Protein AF-0000000078899703 (afdb_homodimer)

Secondary structure (DSSP, 8-state):
--EEEHHHHHHTHHHHHHHHTTS-EEEEETTEEEEEEEEHHHHHHHHHHHHHHHHHHHHHHHHHHHHHHHHH-HHHHHHHHHH-/--EEEHHHHHHTHHHHHHHHTTS-EEEEETTEEEEEEEEHHHHHHHHHHHHHHHHHHHHHHHHHHHHHHHHH-HHHHHHHHHH-

Structure (mmCIF, N/CA/C/O backbone):
data_AF-0000000078899703-model_v1
#
loop_
_entity.id
_entity.type
_entity.pdbx_description
1 polymer Antitoxin
#
loop_
_atom_site.group_PDB
_atom_site.id
_atom_site.type_symbol
_atom_site.label_atom_id
_atom_site.label_alt_id
_atom_site.label_comp_id
_atom_site.label_asym_id
_atom_site.label_entity_id
_atom_site.label_seq_id
_atom_site.pdbx_PDB_ins_code
_atom_site.Cartn_x
_atom_site.Cartn_y
_atom_site.Cartn_z
_atom_site.occupancy
_atom_site.B_iso_or_equiv
_atom_site.auth_seq_id
_atom_site.auth_comp_id
_atom_site.auth_asym_id
_atom_site.auth_atom_id
_atom_site.pdbx_PDB_model_num
ATOM 1 N N . MET A 1 1 ? -12.664 -5.297 0.514 1 94.31 1 MET A N 1
ATOM 2 C CA . MET A 1 1 ? -11.414 -5.883 0.036 1 94.31 1 MET A CA 1
ATOM 3 C C . MET A 1 1 ? -11.516 -7.402 -0.035 1 94.31 1 MET A C 1
ATOM 5 O O . MET A 1 1 ? -11.766 -8.062 0.977 1 94.31 1 MET A O 1
ATOM 9 N N . PRO A 1 2 ? -11.516 -7.988 -1.27 1 95.88 2 PRO A N 1
ATOM 10 C CA . PRO A 1 2 ? -11.609 -9.445 -1.369 1 95.88 2 PRO A CA 1
ATOM 11 C C . PRO A 1 2 ? -10.461 -10.164 -0.662 1 95.88 2 PRO A C 1
ATOM 13 O O . PRO A 1 2 ? -9.344 -9.648 -0.619 1 95.88 2 PRO A O 1
ATOM 16 N N . THR A 1 3 ? -10.875 -11.445 -0.108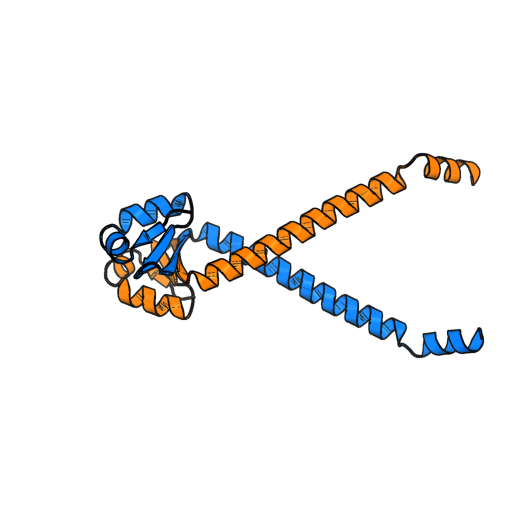 1 97.69 3 THR A N 1
ATOM 17 C CA . THR A 1 3 ? -9.891 -12.281 0.573 1 97.69 3 THR A CA 1
ATOM 18 C C . THR A 1 3 ? -9.844 -13.68 -0.04 1 97.69 3 THR A C 1
ATOM 20 O O . THR A 1 3 ? -10.883 -14.266 -0.341 1 97.69 3 THR A O 1
ATOM 23 N N . VAL A 1 4 ? -8.602 -14.18 -0.226 1 98 4 VAL A N 1
ATOM 24 C CA . VAL A 1 4 ? -8.422 -15.508 -0.811 1 98 4 VAL A CA 1
ATOM 25 C C . VAL A 1 4 ? -7.32 -16.25 -0.063 1 98 4 VAL A C 1
ATOM 27 O O . VAL A 1 4 ? -6.375 -15.6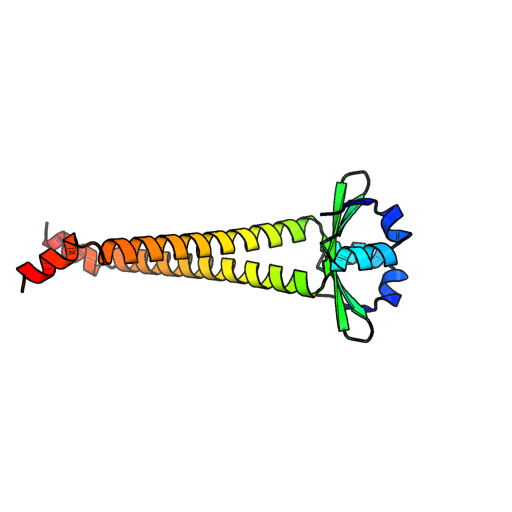41 0.441 1 98 4 VAL A O 1
ATOM 30 N N . GLY A 1 5 ? -7.48 -17.562 0.014 1 97.88 5 GLY A N 1
ATOM 31 C CA . GLY A 1 5 ? -6.402 -18.359 0.559 1 97.88 5 GLY A CA 1
ATOM 32 C C . GLY A 1 5 ? -5.211 -18.484 -0.373 1 97.88 5 GLY A C 1
ATOM 33 O O . GLY A 1 5 ? -5.359 -18.391 -1.594 1 97.88 5 GLY A O 1
ATOM 34 N N . VAL A 1 6 ? -4.062 -18.688 0.27 1 96.38 6 VAL A N 1
ATOM 35 C CA . VAL A 1 6 ? -2.801 -18.734 -0.461 1 96.38 6 VAL A CA 1
ATOM 36 C C . VAL A 1 6 ? -2.869 -19.797 -1.553 1 96.38 6 VAL A C 1
ATOM 38 O O . VAL A 1 6 ? -2.432 -19.562 -2.682 1 96.38 6 VAL A O 1
ATOM 41 N N . LEU A 1 7 ? -3.455 -20.984 -1.315 1 95.56 7 LEU A N 1
ATOM 42 C CA . LEU A 1 7 ? -3.506 -22.062 -2.291 1 95.56 7 LEU A CA 1
ATOM 43 C C . LEU A 1 7 ? -4.402 -21.703 -3.469 1 95.56 7 LEU A C 1
ATOM 45 O O . LEU A 1 7 ? -4.023 -21.891 -4.625 1 95.56 7 LEU A O 1
ATOM 49 N N . GLU A 1 8 ? -5.535 -21.219 -3.133 1 96.88 8 GLU A N 1
ATOM 50 C CA . GLU A 1 8 ? -6.449 -20.797 -4.188 1 96.88 8 GLU A CA 1
ATOM 51 C C . GLU A 1 8 ? -5.84 -19.688 -5.031 1 96.88 8 GLU A C 1
ATOM 53 O O . GLU A 1 8 ? -6 -19.656 -6.254 1 96.88 8 GLU A O 1
ATOM 58 N N . PHE A 1 9 ? -5.148 -18.781 -4.457 1 97.19 9 PHE A N 1
ATOM 59 C CA . PHE A 1 9 ? -4.461 -17.703 -5.152 1 97.19 9 PHE A CA 1
ATOM 60 C C . PHE A 1 9 ? -3.43 -18.266 -6.129 1 97.19 9 PHE A C 1
ATOM 62 O O . PHE A 1 9 ? -3.391 -17.859 -7.293 1 97.19 9 PHE A O 1
ATOM 69 N N . GLN A 1 10 ? -2.656 -19.219 -5.648 1 95.19 10 GLN A N 1
ATOM 70 C CA . GLN A 1 10 ? -1.592 -19.797 -6.461 1 95.19 10 GLN A CA 1
ATOM 71 C C . GLN A 1 10 ? -2.16 -20.531 -7.668 1 95.19 10 GLN A C 1
ATOM 73 O O . GLN A 1 10 ? -1.55 -20.547 -8.734 1 95.19 10 GLN A O 1
ATOM 78 N N . ARG A 1 11 ? -3.371 -21 -7.5 1 95.12 11 ARG A N 1
ATOM 79 C CA . ARG A 1 11 ? -3.998 -21.797 -8.555 1 95.12 11 ARG A CA 1
ATOM 80 C C . ARG A 1 11 ? -4.609 -20.891 -9.625 1 95.12 11 ARG A C 1
ATOM 82 O O . ARG A 1 11 ? -4.703 -21.281 -10.789 1 95.12 11 ARG A O 1
ATOM 89 N N . ASN A 1 12 ? -5.055 -19.766 -9.148 1 94.94 12 ASN A N 1
ATOM 90 C CA . ASN A 1 12 ? -5.793 -18.875 -10.031 1 94.94 12 ASN A CA 1
ATOM 91 C C . ASN A 1 12 ? -5.238 -17.453 -9.992 1 94.94 12 ASN A C 1
ATOM 93 O O . ASN A 1 12 ? -5.996 -16.484 -9.82 1 94.94 12 ASN A O 1
ATOM 97 N N . ILE A 1 13 ? -3.969 -17.359 -10.242 1 93.75 13 ILE A N 1
ATOM 98 C CA . ILE A 1 13 ? -3.314 -16.062 -10.062 1 93.75 13 ILE A CA 1
ATOM 99 C C . ILE A 1 13 ? -3.881 -15.055 -11.055 1 93.75 13 ILE A C 1
ATOM 101 O O . ILE A 1 13 ? -4.07 -13.883 -10.719 1 93.75 13 ILE A O 1
ATOM 105 N N . GLY A 1 14 ? -4.059 -15.477 -12.25 1 93.56 14 GLY A N 1
ATOM 106 C CA . GLY A 1 14 ? -4.598 -14.586 -13.266 1 93.56 14 GLY A CA 1
ATOM 107 C C . GLY A 1 14 ? -5.918 -13.953 -12.867 1 93.56 14 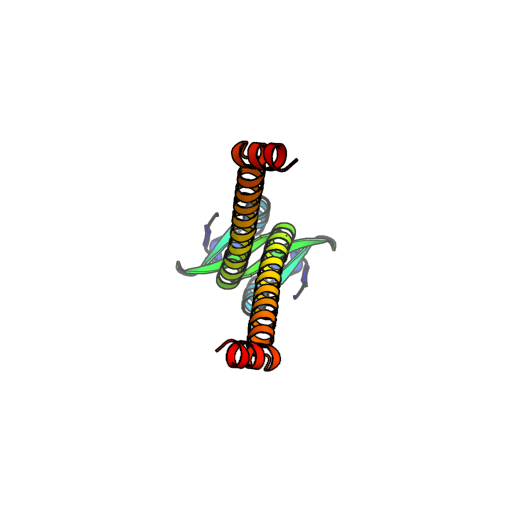GLY A C 1
ATOM 108 O O . GLY A 1 14 ? -6.137 -12.766 -13.109 1 93.56 14 GLY A O 1
ATOM 109 N N . GLN A 1 15 ? -6.785 -14.742 -12.328 1 95.69 15 GLN A N 1
ATOM 110 C CA . GLN A 1 15 ? -8.07 -14.242 -11.852 1 95.69 15 GLN A CA 1
ATOM 111 C C . GLN A 1 15 ? -7.883 -13.156 -10.797 1 95.69 15 GLN A C 1
ATOM 113 O O . GLN A 1 15 ? -8.539 -12.109 -10.852 1 95.69 15 GLN A O 1
ATOM 118 N N . PHE A 1 16 ? -6.93 -13.344 -9.961 1 95.94 16 PHE A N 1
ATOM 119 C CA . PHE A 1 16 ? -6.793 -12.43 -8.828 1 95.94 16 PHE A CA 1
ATOM 120 C C . PHE A 1 16 ? -5.992 -11.195 -9.227 1 95.94 16 PHE A C 1
ATOM 122 O O . PHE A 1 16 ? -6.148 -10.133 -8.625 1 95.94 16 PHE A O 1
ATOM 129 N N . GLN A 1 17 ? -5.184 -11.273 -10.25 1 95.56 17 GLN A N 1
ATOM 130 C CA . GLN A 1 17 ? -4.609 -10.078 -10.859 1 95.56 17 GLN A CA 1
ATOM 131 C C . GLN A 1 17 ? -5.695 -9.18 -11.438 1 95.56 17 GLN A C 1
ATOM 133 O O . GLN A 1 17 ? -5.656 -7.957 -11.273 1 95.56 17 GLN A O 1
ATOM 138 N N . HIS A 1 18 ? -6.672 -9.867 -12.047 1 95.69 18 HIS A N 1
ATOM 139 C CA . HIS A 1 18 ? -7.793 -9.109 -12.586 1 95.69 18 HIS A CA 1
ATOM 140 C C . HIS A 1 18 ? -8.609 -8.453 -11.477 1 95.69 18 HIS A C 1
ATOM 142 O O . HIS A 1 18 ? -8.953 -7.277 -11.57 1 95.69 18 HIS A O 1
ATOM 148 N N . GLU A 1 19 ? -8.891 -9.148 -10.453 1 97.69 19 GLU A N 1
ATOM 149 C CA . GLU A 1 19 ? -9.641 -8.617 -9.32 1 97.69 19 GLU A CA 1
ATOM 150 C C . GLU A 1 19 ? -8.906 -7.453 -8.672 1 97.69 19 GLU A C 1
ATOM 152 O O . GLU A 1 19 ? -9.523 -6.484 -8.234 1 97.69 19 GLU A O 1
ATOM 157 N N . ALA A 1 20 ? -7.598 -7.504 -8.695 1 98.12 20 ALA A N 1
ATOM 158 C CA . ALA A 1 20 ? -6.758 -6.492 -8.055 1 98.12 20 ALA A CA 1
ATOM 159 C C . ALA A 1 20 ? -6.832 -5.164 -8.805 1 98.12 20 ALA A C 1
ATOM 161 O O . ALA A 1 20 ? -6.465 -4.117 -8.266 1 98.12 20 ALA A O 1
ATOM 162 N N . ARG A 1 21 ? -7.273 -5.176 -10.055 1 96.94 21 ARG A N 1
ATOM 163 C CA . ARG A 1 21 ? -7.418 -3.941 -10.82 1 96.94 21 ARG A CA 1
ATOM 164 C C . ARG A 1 21 ? -8.531 -3.072 -10.242 1 96.94 21 ARG A C 1
ATOM 166 O O . ARG A 1 21 ? -8.516 -1.849 -10.406 1 96.94 21 ARG A O 1
ATOM 173 N N . ARG A 1 22 ? -9.469 -3.73 -9.562 1 96.94 22 ARG A N 1
ATOM 174 C CA . ARG A 1 22 ? -10.609 -3.008 -9.016 1 96.94 22 ARG A CA 1
ATOM 175 C C . ARG A 1 22 ? -10.352 -2.611 -7.562 1 96.94 22 ARG A C 1
ATOM 177 O O . ARG A 1 22 ? -10.695 -1.502 -7.148 1 96.94 22 ARG A O 1
ATOM 184 N N . GL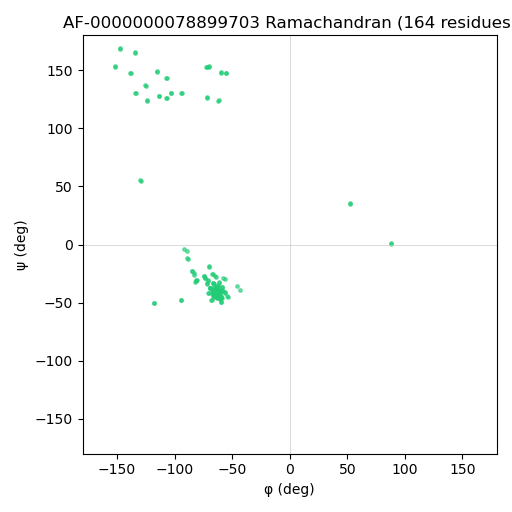U A 1 23 ? -9.914 -3.518 -6.828 1 97.81 23 GLU A N 1
ATOM 185 C CA . GLU A 1 23 ? -9.594 -3.299 -5.422 1 97.81 23 GLU A CA 1
ATOM 186 C C . GLU A 1 23 ? -8.5 -4.254 -4.953 1 97.81 23 GLU A C 1
ATOM 188 O O . GLU A 1 23 ? -8.367 -5.359 -5.477 1 97.81 23 GLU A O 1
ATOM 193 N N . PRO A 1 24 ? -7.727 -3.865 -3.943 1 98.69 24 PRO A N 1
ATOM 194 C CA . PRO A 1 24 ? -6.695 -4.77 -3.422 1 98.69 24 PRO A CA 1
ATOM 195 C C . PRO A 1 24 ? -7.262 -6.125 -3.002 1 98.69 24 PRO A C 1
ATOM 197 O O . PRO A 1 24 ? -8.383 -6.199 -2.496 1 98.69 24 PRO A O 1
ATOM 200 N N . VAL A 1 25 ? -6.363 -7.117 -3.201 1 98.75 25 VAL A N 1
ATOM 201 C CA . VAL A 1 25 ? -6.734 -8.484 -2.838 1 98.75 25 VAL A CA 1
ATOM 202 C C . VAL A 1 25 ? -5.871 -8.961 -1.674 1 98.75 25 VAL A C 1
ATOM 204 O O . VAL A 1 25 ? -4.641 -8.914 -1.745 1 98.75 25 VAL A O 1
ATOM 207 N N . GLU A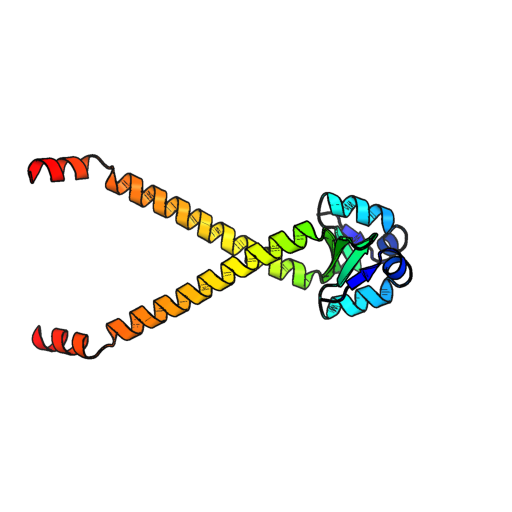 1 26 ? -6.59 -9.453 -0.649 1 98.81 26 GLU A N 1
ATOM 208 C CA . GLU A 1 26 ? -5.887 -9.984 0.517 1 98.81 26 GLU A CA 1
ATOM 209 C C . GLU A 1 26 ? -5.684 -11.492 0.402 1 98.81 26 GLU A C 1
ATOM 211 O O . GLU A 1 26 ? -6.625 -12.227 0.091 1 98.81 26 GLU A O 1
ATOM 216 N N . ILE A 1 27 ? -4.465 -11.898 0.631 1 98.56 27 ILE A N 1
ATOM 217 C CA . ILE A 1 27 ? -4.086 -13.305 0.582 1 98.56 27 ILE A CA 1
ATOM 218 C C . ILE A 1 27 ? -3.85 -13.82 1.998 1 98.56 27 ILE A C 1
ATOM 220 O O . ILE A 1 27 ? -3.08 -13.234 2.762 1 98.56 27 ILE A O 1
ATOM 224 N N . THR A 1 28 ? -4.566 -14.938 2.303 1 98.56 28 THR A N 1
ATOM 225 C CA . THR A 1 28 ? -4.488 -15.477 3.654 1 98.56 28 THR A CA 1
ATOM 226 C C . THR A 1 28 ? -3.855 -16.859 3.648 1 98.56 28 THR A C 1
ATOM 228 O O . THR A 1 28 ? -3.885 -17.562 2.633 1 98.56 28 THR A O 1
ATOM 231 N N . ARG A 1 29 ? -3.168 -17.188 4.715 1 96.94 29 ARG A N 1
ATOM 232 C CA . ARG A 1 29 ? -2.688 -18.531 5.012 1 96.94 29 ARG A CA 1
ATOM 233 C C . ARG A 1 29 ? -3.189 -19 6.375 1 96.94 29 ARG A C 1
ATOM 235 O O . ARG A 1 29 ? -2.975 -18.344 7.387 1 96.94 29 ARG A O 1
ATOM 242 N N . HIS A 1 30 ? -3.855 -20.125 6.395 1 96.12 30 HIS A N 1
ATOM 243 C CA . HIS A 1 30 ? -4.406 -20.688 7.621 1 96.12 30 HIS A CA 1
ATOM 244 C C . HIS A 1 30 ? -5.246 -19.672 8.367 1 96.12 30 HIS A C 1
ATOM 246 O O . HIS A 1 30 ? -5.133 -19.531 9.594 1 96.12 30 HIS A O 1
ATOM 252 N N . GLY A 1 31 ? -5.895 -18.891 7.66 1 94.81 31 GLY A N 1
ATOM 253 C CA . GLY A 1 31 ? -6.84 -17.953 8.234 1 94.81 31 GLY A CA 1
ATOM 254 C C . GLY A 1 31 ? -6.203 -16.625 8.641 1 94.81 31 GLY A C 1
ATOM 255 O O . GLY A 1 31 ? -6.891 -15.711 9.094 1 94.81 31 GLY A O 1
ATOM 256 N N . ARG A 1 32 ? -4.918 -16.531 8.391 1 97.31 32 ARG A N 1
ATOM 257 C CA . ARG A 1 32 ? -4.219 -15.305 8.75 1 97.31 32 ARG A CA 1
ATOM 258 C C . ARG A 1 32 ? -3.865 -14.492 7.508 1 97.31 32 ARG A C 1
ATOM 260 O O . ARG A 1 32 ? -3.455 -15.055 6.488 1 97.31 32 ARG A O 1
ATOM 267 N N . ARG A 1 33 ? -3.959 -13.18 7.676 1 98.19 33 ARG A N 1
ATOM 268 C CA . ARG A 1 33 ? -3.6 -12.281 6.582 1 98.19 33 ARG A CA 1
ATOM 269 C C . ARG A 1 33 ? -2.09 -12.258 6.371 1 98.19 33 ARG A C 1
ATOM 271 O O . ARG A 1 33 ? -1.331 -11.945 7.289 1 98.19 33 ARG A O 1
ATOM 278 N N . GLU A 1 34 ? -1.701 -12.508 5.145 1 98.31 34 GLU A N 1
ATOM 279 C CA . GLU A 1 34 ? -0.262 -12.57 4.906 1 98.31 34 GLU A CA 1
ATOM 280 C C . GLU A 1 34 ? 0.175 -11.492 3.916 1 98.31 34 GLU A C 1
ATOM 282 O O . GLU A 1 34 ? 1.08 -10.703 4.207 1 98.31 34 GLU A O 1
ATOM 287 N N . TYR A 1 35 ? -0.505 -11.438 2.822 1 98.69 35 TYR A N 1
ATOM 288 C CA . TYR A 1 35 ? -0.066 -10.547 1.752 1 98.69 35 TYR A CA 1
ATOM 289 C C . TYR A 1 35 ? -1.238 -9.758 1.187 1 98.69 35 TYR A C 1
ATOM 291 O O . TYR A 1 35 ? -2.398 -10.086 1.439 1 98.69 35 TYR A O 1
ATOM 299 N N . VAL A 1 36 ? -0.938 -8.742 0.449 1 98.81 36 VAL A N 1
ATOM 300 C CA . VAL A 1 36 ? -1.897 -7.969 -0.336 1 98.81 36 VAL A CA 1
ATOM 301 C C . VAL A 1 36 ? -1.344 -7.73 -1.739 1 98.81 36 VAL A C 1
ATOM 303 O O . VAL A 1 36 ? -0.178 -7.363 -1.898 1 98.81 36 VAL A O 1
ATOM 306 N N . LEU A 1 37 ? -2.148 -8.023 -2.688 1 98.81 37 LEU A N 1
ATOM 307 C CA . LEU A 1 37 ? -1.893 -7.691 -4.086 1 98.81 37 LEU A CA 1
ATOM 308 C C . LEU A 1 37 ? -2.721 -6.484 -4.516 1 98.81 37 LEU A C 1
ATOM 310 O O . LEU A 1 37 ? -3.928 -6.434 -4.273 1 98.81 37 LEU A O 1
ATOM 314 N N . MET A 1 38 ? -2.02 -5.559 -5.125 1 98.75 38 MET A N 1
ATOM 315 C CA . MET A 1 38 ? -2.701 -4.367 -5.621 1 98.75 38 MET A CA 1
ATOM 316 C C . MET A 1 38 ? -2.039 -3.852 -6.895 1 98.75 38 MET A C 1
ATOM 318 O O . MET A 1 38 ? -0.959 -4.312 -7.266 1 98.75 38 MET A O 1
ATOM 322 N N . THR A 1 39 ? -2.746 -2.912 -7.535 1 98.69 39 THR A N 1
ATOM 323 C CA . THR A 1 39 ? -2.111 -2.311 -8.703 1 98.69 39 THR A CA 1
ATOM 324 C C . THR A 1 39 ? -0.942 -1.423 -8.289 1 98.69 39 THR A C 1
ATOM 326 O O . THR A 1 39 ? -0.927 -0.888 -7.176 1 98.69 39 THR A O 1
ATOM 329 N N . ALA A 1 40 ? -0.037 -1.318 -9.203 1 98.75 40 ALA A N 1
ATOM 330 C CA . ALA A 1 40 ? 1.073 -0.399 -8.969 1 98.75 40 ALA A CA 1
ATOM 331 C C . ALA A 1 40 ? 0.569 1.024 -8.75 1 98.75 40 ALA A C 1
ATOM 333 O O . ALA A 1 40 ? 1.106 1.761 -7.918 1 98.75 40 ALA A O 1
ATOM 334 N N . GLU A 1 41 ? -0.427 1.378 -9.43 1 98.06 41 GLU A N 1
ATOM 335 C CA . GLU A 1 41 ? -1.006 2.713 -9.312 1 98.06 41 GLU A CA 1
ATOM 336 C C . GLU A 1 41 ? -1.572 2.945 -7.914 1 98.06 41 GLU A C 1
ATOM 338 O O . GLU A 1 41 ? -1.34 3.994 -7.312 1 98.06 41 GLU A O 1
ATOM 343 N N . HIS A 1 42 ? -2.275 2.035 -7.383 1 97.81 42 HIS A N 1
ATOM 344 C CA . HIS A 1 42 ? -2.828 2.133 -6.039 1 97.81 42 HIS A CA 1
ATOM 345 C C . HIS A 1 42 ? -1.723 2.234 -4.992 1 97.81 42 HIS A C 1
ATOM 347 O O . HIS A 1 42 ? -1.818 3.029 -4.055 1 97.81 42 HIS A O 1
ATOM 353 N N . TYR A 1 43 ? -0.73 1.481 -5.176 1 98.44 43 TYR A N 1
ATOM 354 C CA . TYR A 1 43 ? 0.424 1.524 -4.285 1 98.44 43 TYR A CA 1
ATOM 355 C C . TYR A 1 43 ? 1.058 2.91 -4.281 1 98.44 43 TYR A C 1
ATOM 357 O O . TYR A 1 43 ? 1.373 3.451 -3.217 1 98.44 43 TYR A O 1
ATOM 365 N N . ASP A 1 44 ? 1.192 3.432 -5.488 1 97.5 44 ASP A N 1
ATOM 366 C CA . ASP A 1 44 ? 1.799 4.754 -5.613 1 97.5 44 ASP A CA 1
ATOM 367 C C . ASP A 1 44 ? 0.958 5.812 -4.902 1 97.5 44 ASP A C 1
ATOM 369 O O . ASP A 1 44 ? 1.499 6.711 -4.258 1 97.5 44 ASP A O 1
ATOM 373 N N . TRP A 1 45 ? -0.274 5.707 -5.094 1 95.31 45 TRP A N 1
ATOM 374 C CA . TRP A 1 45 ? -1.184 6.637 -4.434 1 95.31 45 TRP A CA 1
ATOM 375 C C . TRP A 1 45 ? -1.049 6.547 -2.918 1 95.31 45 TRP A C 1
ATOM 377 O O . TRP A 1 45 ? -0.89 7.562 -2.24 1 95.31 45 TRP A O 1
ATOM 387 N N . LEU A 1 46 ? -1.084 5.363 -2.338 1 95.62 46 LEU A N 1
ATOM 388 C CA . LEU A 1 46 ? -0.947 5.145 -0.902 1 95.62 46 LEU A CA 1
ATOM 389 C C . LEU A 1 46 ? 0.39 5.676 -0.397 1 95.62 46 LEU A C 1
ATOM 391 O O . LEU A 1 46 ? 0.45 6.324 0.649 1 95.62 46 LEU A O 1
ATOM 395 N N . LYS A 1 47 ? 1.395 5.34 -1.132 1 95.5 47 LYS A N 1
ATOM 396 C CA . LYS A 1 47 ? 2.738 5.773 -0.76 1 95.5 47 LYS A CA 1
ATOM 397 C C . LYS A 1 47 ? 2.842 7.293 -0.738 1 95.5 47 LYS A C 1
ATOM 399 O O . LYS A 1 47 ? 3.41 7.871 0.193 1 95.5 47 LYS A O 1
ATOM 404 N N . ALA A 1 48 ? 2.301 7.93 -1.761 1 93.75 48 ALA A N 1
ATOM 405 C CA . ALA A 1 48 ? 2.318 9.391 -1.841 1 93.75 48 ALA A CA 1
ATOM 406 C C . ALA A 1 48 ? 1.558 10.016 -0.673 1 93.75 48 ALA A C 1
ATOM 408 O O . ALA A 1 48 ? 2.016 10.992 -0.077 1 93.75 48 ALA A O 1
ATOM 409 N N . ALA A 1 49 ? 0.456 9.453 -0.376 1 90.81 49 ALA A N 1
ATOM 410 C CA . ALA A 1 49 ? -0.354 9.953 0.734 1 90.81 49 ALA A CA 1
ATOM 411 C C . ALA A 1 49 ? 0.373 9.773 2.064 1 90.81 49 ALA A C 1
ATOM 413 O O . ALA A 1 49 ? 0.354 10.664 2.914 1 90.81 49 ALA A O 1
ATOM 414 N N . ALA A 1 50 ? 1.015 8.672 2.221 1 91.19 50 ALA A N 1
ATOM 415 C CA . ALA A 1 50 ? 1.76 8.383 3.441 1 91.19 50 ALA A CA 1
ATOM 416 C C . ALA A 1 50 ? 2.932 9.344 3.615 1 91.19 50 ALA A C 1
ATOM 418 O O . ALA A 1 50 ? 3.24 9.758 4.734 1 91.19 50 ALA A O 1
ATOM 419 N N . GLN A 1 51 ? 3.578 9.672 2.537 1 90.06 51 GLN A N 1
ATOM 420 C CA . GLN A 1 51 ? 4.711 10.586 2.58 1 90.06 51 GLN A CA 1
ATOM 421 C C . GLN A 1 51 ? 4.27 11.984 2.986 1 90.06 51 GLN A C 1
ATOM 423 O O . GLN A 1 51 ? 5.031 12.727 3.619 1 90.06 51 GLN A O 1
ATOM 428 N N . ARG A 1 52 ? 3.1 12.383 2.611 1 83.94 52 ARG A N 1
ATOM 429 C CA . ARG A 1 52 ? 2.576 13.703 2.967 1 83.94 52 ARG A CA 1
ATOM 430 C C . ARG A 1 52 ? 2.361 13.812 4.473 1 83.94 52 ARG A C 1
ATOM 432 O O . ARG A 1 52 ? 2.625 14.867 5.062 1 83.94 52 ARG A O 1
ATOM 439 N N . THR A 1 53 ? 2.002 12.742 5.059 1 80.88 53 THR A N 1
ATOM 440 C CA . THR A 1 53 ? 1.802 12.719 6.504 1 80.88 53 THR A CA 1
ATOM 441 C C . THR A 1 53 ? 3.127 12.906 7.238 1 80.88 53 THR A C 1
ATOM 443 O O . THR A 1 53 ? 3.191 13.625 8.234 1 80.88 53 THR A O 1
ATOM 446 N N . HIS A 1 54 ? 4.051 12.258 6.719 1 78.12 54 HIS A N 1
ATOM 447 C CA . HIS A 1 54 ? 5.359 12.352 7.359 1 78.12 54 HIS A CA 1
ATOM 448 C C . HIS A 1 54 ? 5.906 13.773 7.293 1 78.12 54 HIS A C 1
ATOM 450 O O . HIS A 1 54 ? 6.461 14.273 8.273 1 78.12 54 HIS A O 1
ATOM 456 N N . ARG A 1 55 ? 5.664 14.398 6.273 1 78.31 55 ARG A N 1
ATOM 457 C CA . ARG A 1 55 ? 6.141 15.766 6.102 1 78.31 55 ARG A CA 1
ATOM 458 C C . ARG A 1 55 ? 5.414 16.719 7.047 1 78.31 55 ARG A C 1
ATOM 460 O O . ARG A 1 55 ? 6.027 17.625 7.621 1 78.31 55 ARG A O 1
ATOM 467 N N . THR A 1 56 ? 4.176 16.453 7.223 1 76.19 56 THR A N 1
ATOM 468 C CA . THR A 1 56 ? 3.404 17.312 8.102 1 76.19 56 THR A CA 1
ATOM 469 C C . THR A 1 56 ? 3.834 17.141 9.555 1 76.19 56 THR A C 1
ATOM 471 O O . THR A 1 56 ? 3.943 18.109 10.305 1 76.19 56 THR A O 1
ATOM 474 N N . VAL A 1 57 ? 4.117 15.922 9.797 1 73.56 57 VAL A N 1
ATOM 475 C CA . VAL A 1 57 ? 4.539 15.625 11.156 1 73.56 57 VAL A CA 1
ATOM 476 C C . VAL A 1 57 ? 5.93 16.203 11.406 1 73.56 57 VAL A C 1
ATOM 478 O O . VAL A 1 57 ? 6.188 16.781 12.469 1 73.56 57 VAL A O 1
ATOM 481 N N . ASP A 1 58 ? 6.727 16.031 10.414 1 75.75 58 ASP A N 1
ATOM 482 C CA . ASP A 1 58 ? 8.078 16.578 10.523 1 75.75 58 ASP A CA 1
ATOM 483 C C . ASP A 1 58 ? 8.055 18.094 10.648 1 75.75 58 ASP A C 1
ATOM 485 O O . ASP A 1 58 ? 8.781 18.672 11.469 1 75.75 58 ASP A O 1
ATOM 489 N N . VAL A 1 59 ? 7.266 18.625 9.805 1 70.88 59 VAL A N 1
ATOM 490 C CA . VAL A 1 59 ? 7.152 20.078 9.836 1 70.88 59 VAL A CA 1
ATOM 491 C C . VAL A 1 59 ? 6.578 20.531 11.172 1 70.88 59 VAL A C 1
ATOM 493 O O . VAL A 1 59 ? 7.062 21.5 11.773 1 70.88 59 VAL A O 1
ATOM 496 N N . ALA A 1 60 ? 5.629 19.766 11.617 1 73.75 60 ALA A N 1
ATOM 497 C CA . ALA A 1 60 ? 5.02 20.094 12.906 1 73.75 60 ALA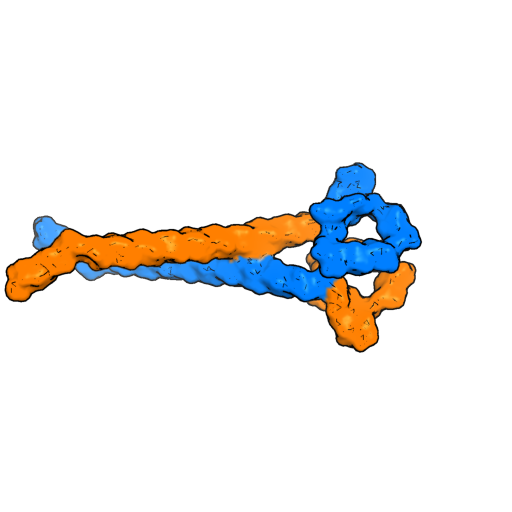 A CA 1
ATOM 498 C C . ALA A 1 60 ? 6.039 20 14.039 1 73.75 60 ALA A C 1
ATOM 500 O O . ALA A 1 60 ? 6.066 20.844 14.938 1 73.75 60 ALA A O 1
ATOM 501 N N . ASP A 1 61 ? 6.809 19.016 13.953 1 74.69 61 ASP A N 1
ATOM 502 C CA . ASP A 1 61 ? 7.852 18.844 14.961 1 74.69 61 ASP A CA 1
ATOM 503 C C . ASP A 1 61 ? 8.867 19.984 14.898 1 74.69 61 ASP A C 1
ATOM 505 O O . ASP A 1 61 ? 9.312 20.484 15.93 1 74.69 61 ASP A O 1
ATOM 509 N N . ILE A 1 62 ? 9.234 20.328 13.68 1 73.38 62 ILE A N 1
ATOM 510 C CA . ILE A 1 62 ? 10.203 21.391 13.461 1 73.38 62 ILE A CA 1
ATOM 511 C C . ILE A 1 62 ? 9.625 22.734 13.93 1 73.38 62 ILE A C 1
ATOM 513 O O . ILE A 1 62 ? 10.297 23.5 14.617 1 73.38 62 ILE A O 1
ATOM 517 N N . VAL A 1 63 ? 8.398 22.938 13.602 1 70.44 63 VAL A N 1
ATOM 518 C CA . VAL A 1 63 ? 7.727 24.172 13.992 1 70.44 63 VAL A CA 1
ATOM 519 C C . VAL A 1 63 ? 7.582 24.219 15.516 1 70.44 63 VAL A C 1
ATOM 521 O O . VAL A 1 63 ? 7.82 25.266 16.125 1 70.44 63 VAL A O 1
ATOM 524 N N . GLN A 1 64 ? 7.195 23.094 16.062 1 74.69 64 GLN A N 1
ATOM 525 C CA . GLN A 1 64 ? 7.094 23.047 17.516 1 74.69 64 GLN A C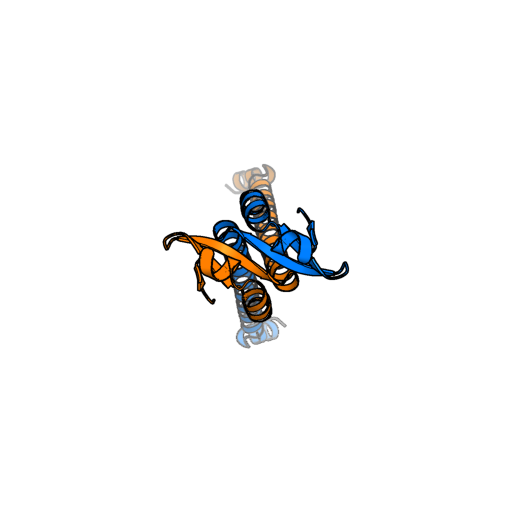A 1
ATOM 526 C C . GLN A 1 64 ? 8.438 23.328 18.172 1 74.69 64 GLN A C 1
ATOM 528 O O . GLN A 1 64 ? 8.508 24.047 19.172 1 74.69 64 GLN A O 1
ATOM 533 N N . ALA A 1 65 ? 9.445 22.828 17.656 1 79.94 65 ALA A N 1
ATOM 534 C CA . ALA A 1 65 ? 10.789 23.047 18.172 1 79.94 65 ALA A CA 1
ATOM 535 C C . ALA A 1 65 ? 11.195 24.516 18.031 1 79.94 65 ALA A C 1
ATOM 537 O O . ALA A 1 65 ? 11.828 25.078 18.922 1 79.94 65 ALA A O 1
ATOM 538 N N . ALA A 1 66 ? 10.883 25.125 16.922 1 76.62 66 ALA A N 1
ATOM 539 C CA . ALA A 1 66 ? 11.188 26.516 16.656 1 76.62 66 ALA A CA 1
ATOM 540 C C . ALA A 1 66 ? 10.438 27.438 17.625 1 76.62 66 ALA A C 1
ATOM 542 O O . ALA A 1 66 ? 10.992 28.422 18.125 1 76.62 66 ALA A O 1
ATOM 543 N N . VAL A 1 67 ? 9.164 27.109 17.859 1 76.38 67 VAL A N 1
ATOM 544 C CA . VAL A 1 67 ? 8.344 27.859 18.797 1 76.38 67 VAL A CA 1
ATOM 545 C C . VAL A 1 67 ? 8.914 27.734 20.219 1 76.38 67 VAL A C 1
ATOM 547 O O . VAL A 1 67 ? 9.023 28.734 20.938 1 76.38 67 VAL A O 1
ATOM 550 N N . GLU A 1 68 ? 9.32 26.547 20.625 1 77 68 GLU A N 1
ATOM 551 C CA . GLU A 1 68 ? 9.898 26.297 21.938 1 77 68 GLU A CA 1
ATOM 552 C C . GLU A 1 68 ? 11.227 27.047 22.109 1 77 68 GLU A C 1
ATOM 554 O O . GLU A 1 68 ? 11.508 27.594 23.188 1 77 68 GLU A O 1
ATOM 559 N N . ARG A 1 69 ? 12.078 27.125 21.094 1 78.12 69 ARG A N 1
ATOM 560 C CA . ARG A 1 69 ? 13.344 27.859 21.125 1 78.12 69 ARG A CA 1
ATOM 561 C C . ARG A 1 69 ? 13.102 29.359 21.234 1 78.12 69 ARG A C 1
ATOM 563 O O . ARG A 1 69 ? 13.82 30.062 21.938 1 78.12 69 ARG A O 1
ATOM 570 N N . ALA A 1 70 ? 12.117 29.812 20.531 1 76.94 70 ALA A N 1
ATOM 571 C CA . ALA A 1 70 ? 11.789 31.25 20.531 1 76.94 70 ALA A CA 1
ATOM 572 C C . ALA A 1 70 ? 11.273 31.688 21.891 1 76.94 70 ALA A C 1
ATOM 574 O O . ALA A 1 70 ? 11.594 32.781 22.359 1 76.94 70 ALA A O 1
ATOM 575 N N . GLU A 1 71 ? 10.516 30.797 22.469 1 76.81 71 GLU A N 1
ATOM 576 C CA . GLU A 1 71 ? 9.953 31.125 23.781 1 76.81 71 GLU A CA 1
ATOM 577 C C . GLU A 1 71 ? 11.023 31.062 24.875 1 76.81 71 GLU A C 1
ATOM 579 O O . GLU A 1 71 ? 10.93 31.766 25.875 1 76.81 71 GLU A O 1
ATOM 584 N N . MET A 1 72 ? 12.008 30.219 24.656 1 68.69 72 MET A N 1
ATOM 585 C CA . MET A 1 72 ? 13.062 30.047 25.641 1 68.69 72 MET A CA 1
ATOM 586 C C . MET A 1 72 ? 14.203 31.031 25.406 1 68.69 72 MET A C 1
ATOM 588 O O . MET A 1 72 ? 15.148 31.094 26.203 1 68.69 72 MET A O 1
ATOM 592 N N . ALA A 1 73 ? 14.07 31.688 24.391 1 70.69 73 ALA A N 1
ATOM 593 C CA . ALA A 1 73 ? 15.125 32.656 24.141 1 70.69 73 ALA A CA 1
ATOM 594 C C . ALA A 1 73 ? 15.195 33.719 25.25 1 70.69 73 ALA A C 1
ATOM 596 O O . ALA A 1 73 ? 14.164 34.125 25.781 1 70.69 73 ALA A O 1
ATOM 597 N N . PRO A 1 74 ? 16.375 33.781 25.812 1 67.38 74 PRO A N 1
ATOM 598 C CA . PRO A 1 74 ? 16.625 34.688 26.953 1 67.38 74 PRO A CA 1
ATOM 599 C C . PRO A 1 74 ? 16.016 36.062 26.766 1 67.38 74 PRO A C 1
ATOM 601 O O . PRO A 1 74 ? 15.688 36.719 27.75 1 67.38 74 PRO A O 1
ATOM 604 N N . GLU A 1 75 ? 16.094 36.5 25.625 1 63.31 75 GLU A N 1
ATOM 605 C CA . GLU A 1 75 ? 15.57 37.844 25.438 1 63.31 75 GLU A CA 1
ATOM 606 C C . GLU A 1 75 ? 14.117 37.938 25.891 1 63.31 75 GLU A C 1
ATOM 608 O O . GLU A 1 75 ? 13.688 39 26.375 1 63.31 75 GLU A O 1
ATOM 613 N N . HIS A 1 76 ? 13.484 36.938 25.797 1 61.91 76 HIS A N 1
ATOM 614 C CA . HIS A 1 76 ? 12.094 36.969 26.234 1 61.91 76 HIS A CA 1
ATOM 615 C C . HIS A 1 76 ? 11.992 36.812 27.75 1 61.91 76 HIS A C 1
ATOM 617 O O . HIS A 1 76 ? 11.078 37.344 28.375 1 61.91 76 HIS A O 1
ATOM 623 N N . ARG A 1 77 ? 12.891 36.125 28.266 1 59.31 77 ARG A N 1
ATOM 624 C CA . ARG A 1 77 ? 12.961 36.062 29.719 1 59.31 77 ARG A CA 1
ATOM 625 C C . ARG A 1 77 ? 13.25 37.406 30.328 1 59.31 77 ARG A C 1
ATOM 627 O O . ARG A 1 77 ? 12.695 37.781 31.375 1 59.31 77 ARG A O 1
ATOM 634 N N . HIS A 1 78 ? 14.133 38.062 29.719 1 61.28 78 HIS A N 1
ATOM 635 C CA . HIS A 1 78 ? 14.516 39.375 30.234 1 61.28 78 HIS A CA 1
ATOM 636 C C . HIS A 1 78 ? 13.336 40.344 30.219 1 61.28 78 HIS A C 1
ATOM 638 O O . HIS A 1 78 ? 13.125 41.062 31.188 1 61.28 78 HIS A O 1
ATOM 644 N N . LEU A 1 79 ? 12.641 40.156 29.266 1 57.41 79 LEU A N 1
ATOM 645 C CA . LEU A 1 79 ? 11.516 41.094 29.172 1 57.41 79 LEU A CA 1
ATOM 646 C C . LEU A 1 79 ? 10.477 40.781 30.25 1 57.41 79 LEU A C 1
ATOM 648 O O . LEU A 1 79 ? 9.914 41.688 30.859 1 57.41 79 LEU A O 1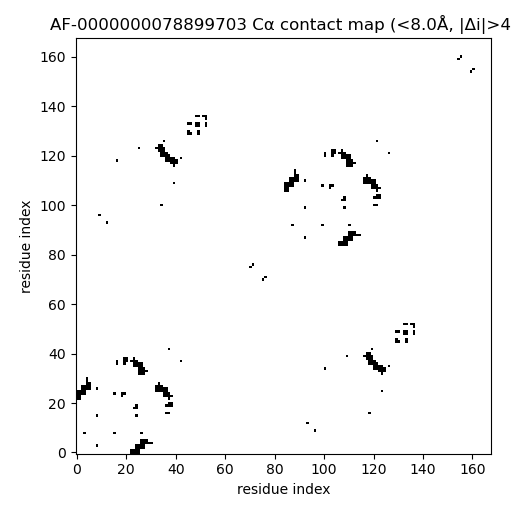
ATOM 652 N N . ASP A 1 80 ? 10.375 39.625 30.5 1 61 80 ASP A N 1
ATOM 653 C CA . ASP A 1 80 ? 9.461 39.25 31.578 1 61 80 ASP A CA 1
ATOM 654 C C . ASP A 1 80 ? 10.008 39.656 32.938 1 61 80 ASP A C 1
ATOM 656 O O . ASP A 1 80 ? 9.234 40 33.844 1 61 80 ASP A O 1
ATOM 660 N N . ASP A 1 81 ? 11.219 39.656 33.031 1 62.97 81 ASP A N 1
ATOM 661 C CA . ASP A 1 81 ? 11.883 40.062 34.281 1 62.97 81 ASP A CA 1
ATOM 662 C C . ASP A 1 81 ? 11.82 41.594 34.469 1 62.97 81 ASP A C 1
ATOM 664 O O . ASP A 1 81 ? 11.828 42.094 35.594 1 62.97 81 ASP A O 1
ATOM 668 N N . LEU A 1 82 ? 11.742 42.281 33.375 1 58.91 82 LEU A N 1
ATOM 669 C CA . LEU A 1 82 ? 11.695 43.719 33.469 1 58.91 82 LEU A CA 1
ATOM 670 C C . LEU A 1 82 ? 10.273 44.219 33.75 1 58.91 82 LEU A C 1
ATOM 672 O O . LEU A 1 82 ? 10.07 45.281 34.312 1 58.91 82 LEU A O 1
ATOM 676 N N . LEU A 1 83 ? 9.414 43.312 33.281 1 61.41 83 LEU A N 1
ATOM 677 C CA . LEU A 1 83 ? 8.031 43.75 33.469 1 61.41 83 LEU A CA 1
ATOM 678 C C . LEU A 1 83 ? 7.508 43.312 34.844 1 61.41 83 LEU A C 1
ATOM 680 O O . LEU A 1 83 ? 6.465 43.812 35.281 1 61.41 83 LEU A O 1
ATOM 684 N N . LYS A 1 84 ? 8.344 42.469 35.312 1 57.84 84 LYS A N 1
ATOM 685 C CA . LYS A 1 84 ? 8.039 42.312 36.719 1 57.84 84 LYS A CA 1
ATOM 686 C C . LYS A 1 84 ? 8.75 43.375 37.562 1 57.84 84 LYS A C 1
ATOM 688 O O . LYS A 1 84 ? 9.828 43.844 37.188 1 57.84 84 LYS A O 1
ATOM 693 N N . MET B 1 1 ? 13.109 -1.52 -4.117 1 94.38 1 MET B N 1
ATOM 694 C CA . MET B 1 1 ? 11.938 -2.357 -4.363 1 94.38 1 MET B CA 1
ATOM 695 C C . MET B 1 1 ? 12.188 -3.312 -5.527 1 94.38 1 MET B C 1
ATOM 697 O O . MET B 1 1 ? 12.461 -2.877 -6.645 1 94.38 1 MET B O 1
ATOM 701 N N . PRO B 1 2 ? 12.289 -4.645 -5.254 1 95.94 2 PRO B N 1
ATOM 702 C CA . PRO B 1 2 ? 12.523 -5.586 -6.348 1 95.94 2 PRO B CA 1
ATOM 703 C C . PRO B 1 2 ? 11.422 -5.559 -7.398 1 95.94 2 PRO B C 1
ATOM 705 O O . PRO B 1 2 ? 10.25 -5.328 -7.066 1 95.94 2 PRO B O 1
ATOM 708 N N . THR B 1 3 ? 11.93 -5.855 -8.734 1 97.69 3 THR B N 1
ATOM 709 C CA . THR B 1 3 ? 10.992 -5.906 -9.852 1 97.69 3 THR B CA 1
ATOM 710 C C . THR B 1 3 ? 11.109 -7.234 -10.594 1 97.69 3 THR B C 1
ATOM 712 O O . THR B 1 3 ? 12.211 -7.73 -10.828 1 97.69 3 THR B O 1
ATOM 715 N N . VAL B 1 4 ? 9.93 -7.797 -10.945 1 98.06 4 VAL B N 1
ATOM 716 C CA . VAL B 1 4 ? 9.898 -9.07 -11.648 1 98.06 4 VAL B CA 1
ATOM 717 C C . VAL B 1 4 ? 8.836 -9.031 -12.75 1 98.06 4 VAL B C 1
ATOM 719 O O . VAL B 1 4 ? 7.816 -8.359 -12.609 1 98.06 4 VAL B O 1
ATOM 722 N N . GLY B 1 5 ? 9.109 -9.75 -13.828 1 97.88 5 GLY B N 1
ATOM 723 C CA . GLY B 1 5 ? 8.086 -9.906 -14.852 1 97.88 5 GLY B CA 1
ATOM 724 C C . GLY B 1 5 ? 6.953 -10.82 -14.43 1 97.88 5 GLY B C 1
ATOM 725 O O . GLY B 1 5 ? 7.148 -11.719 -13.602 1 97.88 5 GLY B O 1
ATOM 726 N N . VAL B 1 6 ? 5.801 -10.547 -15.039 1 96.44 6 VAL B N 1
ATOM 727 C CA . VAL B 1 6 ? 4.586 -11.273 -14.688 1 96.44 6 VAL B CA 1
ATOM 728 C C . VAL B 1 6 ? 4.809 -12.773 -14.859 1 96.44 6 VAL B C 1
ATOM 730 O O . VAL B 1 6 ? 4.41 -13.57 -14.008 1 96.44 6 VAL B O 1
ATOM 733 N N . LEU B 1 7 ? 5.496 -13.258 -15.93 1 95.56 7 LEU B N 1
ATOM 734 C CA . LEU B 1 7 ? 5.695 -14.68 -16.188 1 95.56 7 LEU B CA 1
ATOM 735 C C . LEU B 1 7 ? 6.609 -15.305 -15.141 1 95.56 7 LEU B C 1
ATOM 737 O O . LEU B 1 7 ? 6.309 -16.375 -14.602 1 95.56 7 LEU B O 1
ATOM 741 N N . GLU B 1 8 ? 7.668 -14.648 -14.906 1 96.94 8 GLU B N 1
ATOM 742 C CA . GLU B 1 8 ? 8.586 -15.141 -13.883 1 96.94 8 GLU B CA 1
ATOM 743 C C . GLU B 1 8 ? 7.914 -15.195 -12.516 1 96.94 8 GLU B C 1
ATOM 745 O O . GLU B 1 8 ? 8.125 -16.141 -11.75 1 96.94 8 GLU B O 1
ATOM 750 N N . PHE B 1 9 ? 7.121 -14.266 -12.188 1 97.19 9 PHE B N 1
ATOM 751 C CA . PHE B 1 9 ? 6.367 -14.234 -10.938 1 97.19 9 PHE B CA 1
ATOM 752 C C . PHE B 1 9 ? 5.438 -15.438 -10.844 1 97.19 9 PHE B C 1
ATOM 754 O O . PHE B 1 9 ? 5.414 -16.125 -9.82 1 97.19 9 PHE B O 1
ATOM 761 N N . GLN B 1 10 ? 4.727 -15.688 -11.922 1 95.19 10 GLN B N 1
ATOM 762 C CA . GLN B 1 10 ? 3.758 -16.781 -11.945 1 95.19 10 GLN B CA 1
ATOM 763 C C . GLN B 1 10 ? 4.449 -18.125 -11.773 1 95.19 10 GLN B C 1
ATOM 765 O O . GLN B 1 10 ? 3.889 -19.047 -11.164 1 95.19 10 GLN B O 1
ATOM 770 N N . ARG B 1 11 ? 5.699 -18.172 -12.195 1 95.25 11 ARG B N 1
ATOM 771 C CA . ARG B 1 11 ? 6.449 -19.422 -12.156 1 95.25 11 ARG B CA 1
ATOM 772 C C . ARG B 1 11 ? 7.02 -19.672 -10.758 1 95.25 11 ARG B C 1
ATOM 774 O O . ARG B 1 11 ? 7.207 -20.828 -10.359 1 95.25 11 ARG B O 1
ATOM 781 N N . ASN B 1 12 ? 7.316 -18.578 -10.125 1 95.06 12 ASN B N 1
ATOM 782 C CA . ASN B 1 12 ? 8.008 -18.672 -8.844 1 95.06 12 ASN B CA 1
ATOM 783 C C . ASN B 1 12 ? 7.324 -17.844 -7.773 1 95.06 12 ASN B C 1
ATOM 785 O O . ASN B 1 12 ? 7.977 -17.047 -7.086 1 95.06 12 ASN B O 1
ATOM 789 N N . ILE B 1 13 ? 6.074 -18.109 -7.59 1 93.94 13 ILE B N 1
ATOM 790 C CA . ILE B 1 13 ? 5.293 -17.25 -6.707 1 93.94 13 ILE B CA 1
ATOM 791 C C . ILE B 1 13 ? 5.809 -17.359 -5.277 1 93.94 13 ILE B C 1
ATOM 793 O O . ILE B 1 13 ? 5.879 -16.375 -4.551 1 93.94 13 ILE B O 1
ATOM 797 N N . GLY B 1 14 ? 6.082 -18.547 -4.867 1 93.69 14 GLY B N 1
ATOM 798 C CA . GLY B 1 14 ? 6.586 -18.766 -3.521 1 93.69 14 GLY B CA 1
ATOM 799 C C . GLY B 1 14 ? 7.816 -17.938 -3.201 1 93.69 14 GLY B C 1
ATOM 800 O O . GLY B 1 14 ? 7.938 -17.391 -2.102 1 93.69 14 GLY B O 1
ATOM 801 N N . GLN B 1 15 ? 8.727 -17.906 -4.113 1 95.75 15 GLN B N 1
ATOM 802 C CA . GLN B 1 15 ? 9.938 -17.109 -3.949 1 95.75 15 GLN B CA 1
ATOM 803 C C . GLN B 1 15 ? 9.602 -15.641 -3.736 1 95.75 15 GLN B C 1
ATOM 805 O O . GLN B 1 15 ? 10.156 -14.992 -2.846 1 95.75 15 GLN B O 1
ATOM 810 N N . PHE B 1 16 ? 8.641 -15.18 -4.445 1 96 16 PHE B N 1
ATOM 811 C CA . PHE B 1 16 ? 8.367 -13.75 -4.414 1 96 16 PHE B CA 1
ATOM 812 C C . PHE B 1 16 ? 7.473 -13.391 -3.23 1 96 16 PHE B C 1
ATOM 814 O O . PHE B 1 16 ? 7.508 -12.266 -2.736 1 96 16 PHE B O 1
ATOM 821 N N . GLN B 1 17 ? 6.719 -14.328 -2.709 1 95.69 17 GLN B N 1
ATOM 822 C CA . GLN B 1 17 ? 6.066 -14.148 -1.418 1 95.69 17 GLN B CA 1
ATOM 823 C C . GLN B 1 17 ? 7.09 -13.969 -0.302 1 95.69 17 GLN B C 1
ATOM 825 O O . GLN B 1 17 ? 6.934 -13.102 0.562 1 95.69 17 GLN B O 1
ATOM 830 N N . HIS B 1 18 ? 8.148 -14.773 -0.428 1 95.88 18 HIS B N 1
ATOM 831 C CA . HIS B 1 18 ? 9.219 -14.648 0.554 1 95.88 18 HIS B CA 1
ATOM 832 C C . HIS B 1 18 ? 9.914 -13.297 0.438 1 95.88 18 HIS B C 1
ATOM 834 O O . HIS B 1 18 ? 10.156 -12.625 1.446 1 95.88 18 HIS B O 1
ATOM 840 N N . GLU B 1 19 ? 10.219 -12.875 -0.714 1 97.69 19 GLU B N 1
ATOM 841 C CA . GLU B 1 19 ? 10.867 -11.586 -0.947 1 97.69 19 GLU B CA 1
ATOM 842 C C . GLU B 1 19 ? 9.992 -10.438 -0.451 1 97.69 19 GLU B C 1
ATOM 844 O O . GLU B 1 19 ? 10.5 -9.445 0.081 1 97.69 19 GLU B O 1
ATOM 849 N N . ALA B 1 20 ? 8.695 -10.602 -0.534 1 98.12 20 ALA B N 1
ATOM 850 C CA . ALA B 1 20 ? 7.742 -9.57 -0.156 1 98.12 20 ALA B CA 1
ATOM 851 C C . ALA B 1 20 ? 7.73 -9.352 1.354 1 98.12 20 ALA B C 1
ATOM 853 O O . ALA B 1 20 ? 7.246 -8.328 1.841 1 98.12 20 ALA B O 1
ATOM 854 N N . ARG B 1 21 ? 8.219 -10.32 2.121 1 97 21 ARG B N 1
ATOM 855 C CA . ARG B 1 21 ? 8.289 -10.172 3.57 1 97 21 ARG B CA 1
ATOM 856 C C . ARG B 1 21 ? 9.289 -9.086 3.965 1 97 21 ARG B C 1
ATOM 858 O O . ARG B 1 21 ? 9.164 -8.477 5.031 1 97 21 ARG B O 1
ATOM 865 N N . ARG B 1 22 ? 10.25 -8.852 3.072 1 96.94 22 ARG B N 1
ATOM 866 C CA . ARG B 1 22 ? 11.289 -7.867 3.359 1 96.94 22 ARG B CA 1
ATOM 867 C C . ARG B 1 22 ? 10.93 -6.5 2.781 1 96.94 22 ARG B C 1
ATOM 869 O O . ARG B 1 22 ? 11.148 -5.473 3.424 1 96.94 22 ARG B O 1
ATOM 876 N N . GLU B 1 23 ? 10.539 -6.512 1.596 1 97.81 23 GLU B N 1
ATOM 877 C CA . GLU B 1 23 ? 10.133 -5.293 0.903 1 97.81 23 GLU B CA 1
ATOM 878 C C . GLU B 1 23 ? 9.109 -5.598 -0.188 1 97.81 23 GLU B C 1
ATOM 880 O O . GLU B 1 23 ? 9.109 -6.691 -0.755 1 97.81 23 GLU B O 1
ATOM 885 N N . PRO B 1 24 ? 8.266 -4.633 -0.533 1 98.69 24 PRO B N 1
ATOM 886 C CA . PRO B 1 24 ? 7.301 -4.859 -1.612 1 98.69 24 PRO B CA 1
ATOM 887 C C . PRO B 1 24 ? 7.969 -5.293 -2.918 1 98.69 24 PRO B C 1
ATOM 889 O O . PRO B 1 24 ? 9.07 -4.832 -3.234 1 98.69 24 PRO B O 1
ATOM 892 N N . VAL B 1 25 ? 7.172 -6.129 -3.627 1 98.75 25 VAL B N 1
ATOM 893 C CA . VAL B 1 25 ? 7.652 -6.629 -4.91 1 98.75 25 VAL B CA 1
ATOM 894 C C . VAL B 1 25 ? 6.785 -6.074 -6.039 1 98.75 25 VAL B C 1
ATOM 896 O O . VAL B 1 25 ? 5.559 -6.219 -6.012 1 98.75 25 VAL B O 1
ATOM 899 N N . GLU B 1 26 ? 7.492 -5.488 -7.02 1 98.81 26 GLU B N 1
ATOM 900 C CA . GLU B 1 26 ? 6.789 -4.949 -8.18 1 98.81 26 GLU B CA 1
ATOM 901 C C . GLU B 1 26 ? 6.734 -5.965 -9.32 1 98.81 26 GLU B C 1
ATOM 903 O O . GLU B 1 26 ? 7.754 -6.566 -9.672 1 98.81 26 GLU B O 1
ATOM 908 N N . ILE B 1 27 ? 5.555 -6.137 -9.836 1 98.56 27 ILE B N 1
ATOM 909 C CA . ILE B 1 27 ? 5.316 -7.059 -10.938 1 98.56 27 ILE B CA 1
ATOM 910 C C . ILE B 1 27 ? 5.062 -6.266 -12.227 1 98.56 27 ILE B C 1
ATOM 912 O O . ILE B 1 27 ? 4.207 -5.379 -12.258 1 98.56 27 ILE B O 1
ATOM 916 N N . THR B 1 28 ? 5.867 -6.629 -13.258 1 98.56 28 THR B N 1
ATOM 917 C CA . THR B 1 28 ? 5.781 -5.887 -14.508 1 98.56 28 THR B CA 1
ATOM 918 C C . THR B 1 28 ? 5.277 -6.781 -15.641 1 98.56 28 THR B C 1
ATOM 920 O O . THR B 1 28 ? 5.418 -8.008 -15.578 1 98.56 28 THR B O 1
ATOM 923 N N . ARG B 1 29 ? 4.578 -6.203 -16.578 1 96.94 29 ARG B N 1
ATOM 924 C CA . ARG B 1 29 ? 4.211 -6.82 -17.844 1 96.94 29 ARG B CA 1
ATOM 925 C C . ARG B 1 29 ? 4.691 -5.977 -19.031 1 96.94 29 ARG B C 1
ATOM 927 O O . ARG B 1 29 ? 4.375 -4.789 -19.109 1 96.94 29 ARG B O 1
ATOM 934 N N . HIS B 1 30 ? 5.453 -6.574 -19.891 1 96.19 30 HIS B N 1
ATOM 935 C CA . HIS B 1 30 ? 5.996 -5.887 -21.047 1 96.19 30 HIS B CA 1
ATOM 936 C C . HIS B 1 30 ? 6.703 -4.594 -20.656 1 96.19 30 HIS B C 1
ATOM 938 O O . HIS B 1 30 ? 6.523 -3.559 -21.297 1 96.19 30 HIS B O 1
ATOM 944 N N . GLY B 1 31 ? 7.305 -4.633 -19.562 1 95 31 GLY B N 1
ATOM 945 C CA . GLY B 1 31 ? 8.133 -3.523 -19.125 1 95 31 GLY B CA 1
ATOM 946 C C . GLY B 1 31 ? 7.355 -2.471 -18.359 1 95 31 GLY B C 1
ATOM 947 O O . GLY B 1 31 ? 7.938 -1.504 -17.859 1 95 31 GLY B O 1
ATOM 948 N N . ARG B 1 32 ? 6.078 -2.725 -18.203 1 97.38 32 ARG B N 1
ATOM 949 C CA . ARG B 1 32 ? 5.258 -1.764 -17.469 1 97.38 32 ARG B CA 1
ATOM 950 C C . ARG B 1 32 ? 4.887 -2.295 -16.094 1 97.38 32 ARG B C 1
ATOM 952 O O . ARG B 1 32 ? 4.574 -3.479 -15.938 1 97.38 32 ARG B O 1
ATOM 959 N N . ARG B 1 33 ? 4.852 -1.36 -15.141 1 98.19 33 ARG B N 1
ATOM 960 C CA . ARG B 1 33 ? 4.461 -1.721 -13.781 1 98.19 33 ARG B CA 1
ATOM 961 C C . ARG B 1 33 ? 2.965 -2.016 -13.703 1 98.19 33 ARG B C 1
ATOM 963 O O . ARG B 1 33 ? 2.141 -1.166 -14.047 1 98.19 33 ARG B O 1
ATOM 970 N N . GLU B 1 34 ? 2.66 -3.18 -13.18 1 98.31 34 GLU B N 1
ATOM 971 C CA . GLU B 1 34 ? 1.245 -3.539 -13.148 1 98.31 34 GLU B CA 1
ATOM 972 C C . GLU B 1 34 ? 0.752 -3.721 -11.711 1 98.31 34 GLU B C 1
ATOM 974 O O . GLU B 1 34 ? -0.234 -3.104 -11.305 1 98.31 34 GLU B O 1
ATOM 979 N N . TYR B 1 35 ? 1.473 -4.492 -10.977 1 98.69 35 TYR B N 1
ATOM 980 C CA . TYR B 1 35 ? 1.001 -4.848 -9.648 1 98.69 35 TYR B CA 1
ATOM 981 C C . TYR B 1 35 ? 2.117 -4.711 -8.617 1 98.69 35 TYR B C 1
ATOM 983 O O . TYR B 1 35 ? 3.293 -4.602 -8.977 1 98.69 35 TYR B O 1
ATOM 991 N N . VAL B 1 36 ? 1.761 -4.707 -7.379 1 98.81 36 VAL B N 1
ATOM 992 C CA . VAL B 1 36 ? 2.68 -4.777 -6.246 1 98.81 36 VAL B CA 1
ATOM 993 C C . VAL B 1 36 ? 2.172 -5.797 -5.23 1 98.81 36 VAL B C 1
ATOM 995 O O . VAL B 1 36 ? 0.987 -5.805 -4.891 1 98.81 36 VAL B O 1
ATOM 998 N N . LEU B 1 37 ? 3.043 -6.648 -4.848 1 98.81 37 LEU B N 1
ATOM 999 C CA . LEU B 1 37 ? 2.824 -7.582 -3.748 1 98.81 37 LEU B CA 1
ATOM 1000 C C . LEU B 1 37 ? 3.555 -7.121 -2.49 1 98.81 37 LEU B C 1
ATOM 1002 O O . LEU B 1 37 ? 4.738 -6.781 -2.545 1 98.81 37 LEU B O 1
ATOM 1006 N N . MET B 1 38 ? 2.807 -7.117 -1.419 1 98.75 38 MET B N 1
ATOM 1007 C CA . MET B 1 38 ? 3.395 -6.73 -0.14 1 98.75 38 MET B CA 1
ATOM 1008 C C . MET B 1 38 ? 2.744 -7.488 1.012 1 98.75 38 MET B C 1
ATOM 1010 O O . MET B 1 38 ? 1.729 -8.164 0.822 1 98.75 38 MET B O 1
ATOM 1014 N N . THR B 1 39 ? 3.393 -7.375 2.176 1 98.69 39 THR B N 1
ATOM 1015 C CA . THR B 1 39 ? 2.758 -8 3.332 1 98.69 39 THR B CA 1
ATOM 1016 C C . THR B 1 39 ? 1.495 -7.242 3.73 1 98.69 39 THR B C 1
ATOM 1018 O O . THR B 1 39 ? 1.381 -6.039 3.48 1 98.69 39 THR B O 1
ATOM 1021 N N . ALA B 1 40 ? 0.625 -7.984 4.328 1 98.75 40 ALA B N 1
ATOM 1022 C CA . ALA B 1 40 ? -0.576 -7.348 4.863 1 98.75 40 ALA B CA 1
ATOM 1023 C C . ALA B 1 40 ? -0.218 -6.273 5.887 1 98.75 40 ALA B C 1
ATOM 1025 O O . ALA B 1 40 ? -0.861 -5.223 5.941 1 98.75 40 ALA B O 1
ATOM 1026 N N . GLU B 1 41 ? 0.768 -6.5 6.633 1 98.12 41 GLU B N 1
ATOM 1027 C CA . GLU B 1 41 ? 1.211 -5.547 7.645 1 98.12 41 GLU B CA 1
ATOM 1028 C C . GLU B 1 41 ? 1.688 -4.246 7.008 1 98.12 41 GLU B C 1
ATOM 1030 O O . GLU B 1 41 ? 1.33 -3.156 7.465 1 98.12 41 GLU B O 1
ATOM 1035 N N . HIS B 1 42 ? 2.441 -4.312 5.988 1 97.81 42 HIS B N 1
ATOM 1036 C CA . HIS B 1 42 ? 2.92 -3.135 5.277 1 97.81 42 HIS B CA 1
ATOM 1037 C C . HIS B 1 42 ? 1.763 -2.35 4.668 1 97.81 42 HIS B C 1
ATOM 1039 O O . HIS B 1 42 ? 1.74 -1.118 4.734 1 97.81 42 HIS B O 1
ATOM 1045 N N . TYR B 1 43 ? 0.854 -3.043 4.137 1 98.44 43 TYR B N 1
ATOM 1046 C CA . TYR B 1 43 ? -0.34 -2.42 3.578 1 98.44 43 TYR B CA 1
ATOM 1047 C C . TYR B 1 43 ? -1.099 -1.64 4.645 1 98.44 43 TYR B C 1
ATOM 1049 O O . TYR B 1 43 ? -1.511 -0.5 4.414 1 98.44 43 TYR B O 1
ATOM 1057 N N . ASP B 1 44 ? -1.229 -2.291 5.789 1 97.44 44 ASP B N 1
ATOM 1058 C CA . ASP B 1 44 ? -1.947 -1.65 6.887 1 97.44 44 ASP B CA 1
ATOM 1059 C C . ASP B 1 44 ? -1.242 -0.372 7.332 1 97.44 44 ASP B C 1
ATOM 1061 O O . ASP B 1 44 ? -1.893 0.633 7.629 1 97.44 44 ASP B O 1
ATOM 1065 N N . TRP B 1 45 ? -0.003 -0.475 7.43 1 95.38 45 TRP B N 1
ATOM 1066 C CA . TRP B 1 45 ? 0.785 0.694 7.809 1 95.38 45 TRP B CA 1
ATOM 1067 C C . TRP B 1 45 ? 0.588 1.829 6.809 1 95.38 45 TRP B C 1
ATOM 1069 O O . TRP B 1 45 ? 0.305 2.965 7.199 1 95.38 45 TRP B O 1
ATOM 1079 N N . LEU B 1 46 ? 0.718 1.574 5.512 1 95.62 46 LEU B N 1
ATOM 1080 C CA . LEU B 1 46 ? 0.536 2.57 4.461 1 95.62 46 LEU B CA 1
ATOM 1081 C C . LEU B 1 46 ? -0.867 3.166 4.516 1 95.62 46 LEU B C 1
ATOM 1083 O O . LEU B 1 46 ? -1.035 4.383 4.391 1 95.62 46 LEU B O 1
ATOM 1087 N N . LYS B 1 47 ? -1.807 2.291 4.645 1 95.5 47 LYS B N 1
ATOM 1088 C CA . LYS B 1 47 ? -3.201 2.721 4.699 1 95.5 47 LYS B CA 1
ATOM 1089 C C . LYS B 1 47 ? -3.445 3.645 5.891 1 95.5 47 LYS B C 1
ATOM 1091 O O . LYS B 1 47 ? -4.105 4.676 5.754 1 95.5 47 LYS B O 1
ATOM 1096 N N . ALA B 1 48 ? -2.92 3.273 7.043 1 93.81 48 ALA B N 1
ATOM 1097 C CA . ALA B 1 48 ? -3.07 4.086 8.25 1 93.81 48 ALA B CA 1
ATOM 1098 C C . ALA B 1 48 ? -2.426 5.457 8.07 1 93.81 48 ALA B C 1
ATOM 1100 O O . ALA B 1 48 ? -2.998 6.477 8.461 1 93.81 48 ALA B O 1
ATOM 1101 N N . ALA B 1 49 ? -1.29 5.457 7.5 1 90.75 49 ALA B N 1
ATOM 1102 C CA . ALA B 1 49 ? -0.584 6.711 7.258 1 90.75 49 ALA B CA 1
ATOM 1103 C C . ALA B 1 49 ? -1.354 7.59 6.273 1 90.75 49 ALA B C 1
ATOM 1105 O O . ALA B 1 49 ? -1.456 8.805 6.469 1 90.75 49 ALA B O 1
ATOM 1106 N N . ALA B 1 50 ? -1.896 6.988 5.273 1 91.25 50 ALA B N 1
ATOM 1107 C CA . ALA B 1 50 ? -2.67 7.707 4.266 1 91.25 50 ALA B CA 1
ATOM 1108 C C . ALA B 1 50 ? -3.932 8.312 4.871 1 91.25 50 ALA B C 1
ATOM 1110 O O . ALA B 1 50 ? -4.332 9.422 4.508 1 91.25 50 ALA B O 1
ATOM 1111 N N . GLN B 1 51 ? -4.547 7.602 5.758 1 90.25 51 GLN B N 1
ATOM 1112 C CA . GLN B 1 51 ? -5.762 8.078 6.41 1 90.25 51 GLN B CA 1
ATOM 1113 C C . GLN B 1 51 ? -5.469 9.289 7.297 1 90.25 51 GLN B C 1
ATOM 1115 O O . GLN B 1 51 ? -6.32 10.164 7.461 1 90.25 51 GLN B O 1
ATOM 1120 N N . ARG B 1 52 ? -4.332 9.344 7.887 1 84.06 52 ARG B N 1
ATOM 1121 C CA . ARG B 1 52 ? -3.951 10.469 8.734 1 84.06 52 ARG B CA 1
ATOM 1122 C C . ARG B 1 52 ? -3.814 11.75 7.926 1 84.06 52 ARG B C 1
ATOM 1124 O O . ARG B 1 52 ? -4.199 12.828 8.383 1 84.06 52 ARG B O 1
ATOM 1131 N N . THR B 1 53 ? -3.371 11.602 6.73 1 81.19 53 THR B N 1
ATOM 1132 C CA . THR B 1 53 ? -3.236 12.75 5.844 1 81.19 53 THR B CA 1
ATOM 1133 C C . THR B 1 53 ? -4.605 13.32 5.488 1 81.19 53 THR B C 1
ATOM 1135 O O . THR B 1 53 ? -4.781 14.539 5.441 1 81.19 53 THR B O 1
ATOM 1138 N N . HIS B 1 54 ? -5.449 12.43 5.246 1 78.56 54 HIS B N 1
ATOM 1139 C CA . HIS B 1 54 ? -6.785 12.867 4.871 1 78.56 54 HIS B CA 1
ATOM 1140 C C . HIS B 1 54 ? -7.461 13.617 6.012 1 78.56 54 HIS B C 1
ATOM 1142 O O . HIS B 1 54 ? -8.102 14.648 5.789 1 78.56 54 HIS B O 1
ATOM 1148 N N . ARG B 1 55 ? -7.227 13.211 7.148 1 78.75 55 ARG B N 1
ATOM 1149 C CA . ARG B 1 55 ? -7.82 13.852 8.312 1 78.75 55 ARG B CA 1
ATOM 1150 C C . ARG B 1 55 ? -7.23 15.242 8.531 1 78.75 55 ARG B C 1
ATOM 1152 O O . ARG B 1 55 ? -7.949 16.188 8.875 1 78.75 55 ARG B O 1
ATOM 1159 N N . THR B 1 56 ? -5.984 15.344 8.281 1 76.38 56 THR B N 1
ATOM 1160 C CA . THR B 1 56 ? -5.336 16.641 8.469 1 76.38 56 THR B CA 1
ATOM 1161 C C . THR B 1 56 ? -5.816 17.641 7.422 1 76.38 56 THR B C 1
ATOM 1163 O O . THR B 1 56 ? -6.059 18.812 7.742 1 76.38 56 THR B O 1
ATOM 1166 N N . VAL B 1 57 ? -5.984 17.094 6.301 1 73.75 57 VAL B N 1
ATOM 1167 C CA . VAL B 1 57 ? -6.441 17.953 5.223 1 73.75 57 VAL B CA 1
ATOM 1168 C C . VAL B 1 57 ? -7.887 18.375 5.469 1 73.75 57 VAL B C 1
ATOM 1170 O O . VAL B 1 57 ? -8.25 19.531 5.27 1 73.75 57 VAL B O 1
ATOM 1173 N N . ASP B 1 58 ? -8.617 17.406 5.898 1 75.88 58 ASP B N 1
ATOM 1174 C CA . ASP B 1 58 ? -10.016 17.688 6.199 1 75.88 58 ASP B CA 1
ATOM 1175 C C . ASP B 1 58 ? -10.133 18.719 7.328 1 75.88 58 ASP B C 1
ATOM 1177 O O . ASP B 1 58 ? -10.945 19.641 7.254 1 75.88 58 ASP B O 1
ATOM 1181 N N . VAL B 1 59 ? -9.352 18.453 8.297 1 71.38 59 VAL B N 1
ATOM 1182 C CA . VAL B 1 59 ? -9.375 19.359 9.438 1 71.38 59 VAL B CA 1
ATOM 1183 C C . VAL B 1 59 ? -8.906 20.75 9.008 1 71.38 59 VAL B C 1
ATOM 1185 O O . VAL B 1 59 ? -9.508 21.75 9.383 1 71.38 59 VAL B O 1
ATOM 1188 N N . ALA B 1 60 ? -7.922 20.719 8.18 1 74.12 60 ALA B N 1
ATOM 1189 C CA . ALA B 1 60 ? -7.406 22 7.688 1 74.12 60 ALA B CA 1
ATOM 1190 C C . ALA B 1 60 ? -8.461 22.734 6.875 1 74.12 60 ALA B C 1
ATOM 1192 O O . ALA B 1 60 ? -8.609 23.953 6.992 1 74.12 60 ALA B O 1
ATOM 1193 N N . ASP B 1 61 ? -9.125 22 6.102 1 74.81 61 ASP B N 1
ATOM 1194 C CA . ASP B 1 61 ? -10.195 22.609 5.312 1 74.81 61 ASP B CA 1
ATOM 1195 C C . ASP B 1 61 ? -11.305 23.156 6.211 1 74.81 61 ASP B C 1
ATOM 1197 O O . ASP B 1 61 ? -11.844 24.234 5.953 1 74.81 61 ASP B O 1
ATOM 1201 N N . ILE B 1 62 ? -11.648 22.375 7.227 1 73.81 62 ILE B N 1
ATOM 1202 C CA . ILE B 1 62 ? -12.695 22.766 8.164 1 73.81 62 ILE B CA 1
ATOM 1203 C C . ILE B 1 62 ? -12.258 23.984 8.945 1 73.81 62 ILE B C 1
ATOM 1205 O O . ILE B 1 62 ? -13.031 24.938 9.109 1 73.81 62 ILE B O 1
ATOM 1209 N N . VAL B 1 63 ? -11.047 23.984 9.352 1 71.56 63 VAL B N 1
ATOM 1210 C CA . VAL B 1 63 ? -10.508 25.109 10.109 1 71.56 63 VAL B CA 1
ATOM 1211 C C . VAL B 1 63 ? -10.445 26.344 9.227 1 71.56 63 VAL B C 1
ATOM 1213 O O . VAL B 1 63 ? -10.797 27.453 9.656 1 71.56 63 VAL B O 1
ATOM 1216 N N . GLN B 1 64 ? -9.984 26.125 8.023 1 74.81 64 GLN B N 1
ATOM 1217 C CA . GLN B 1 64 ? -9.945 27.25 7.09 1 74.81 64 GLN B CA 1
ATOM 1218 C C . GLN B 1 64 ? -11.344 27.812 6.859 1 74.81 64 GLN B C 1
ATOM 1220 O O . GLN B 1 64 ? -11.523 29.031 6.812 1 74.81 64 GLN B O 1
ATOM 1225 N N . ALA B 1 65 ? -12.281 27 6.734 1 80.44 65 ALA B N 1
ATOM 1226 C CA . ALA B 1 65 ? -13.664 27.422 6.535 1 80.44 65 ALA B CA 1
ATOM 1227 C C . ALA B 1 65 ? -14.188 28.156 7.766 1 80.44 65 ALA B C 1
ATOM 1229 O O . ALA B 1 65 ? -14.906 29.156 7.641 1 80.44 65 ALA B O 1
ATOM 1230 N N . ALA B 1 66 ? -13.883 27.672 8.93 1 77.31 66 ALA B N 1
ATOM 1231 C CA . ALA B 1 66 ? -14.297 28.297 10.188 1 77.31 66 ALA B CA 1
ATOM 1232 C C . ALA B 1 66 ? -13.68 29.688 10.344 1 77.31 66 ALA B C 1
ATOM 1234 O O . ALA B 1 66 ? -14.344 30.625 10.789 1 77.31 66 ALA B O 1
ATOM 1235 N N . VAL B 1 67 ? -12.398 29.781 9.984 1 77.38 67 VAL B N 1
ATOM 1236 C CA . VAL B 1 67 ? -11.688 31.062 10.047 1 77.38 67 VAL B CA 1
ATOM 1237 C C . VAL B 1 67 ? -12.305 32.031 9.055 1 77.38 67 VAL B C 1
ATOM 1239 O O . VAL B 1 67 ? -12.539 33.219 9.391 1 77.38 67 VAL B O 1
ATOM 1242 N N . GLU B 1 68 ? -12.617 31.594 7.848 1 77.31 68 GLU B N 1
ATOM 1243 C CA . GLU B 1 68 ? -13.234 32.438 6.824 1 77.31 68 GLU B CA 1
ATOM 1244 C C . GLU B 1 68 ? -14.617 32.906 7.25 1 77.31 68 GLU B C 1
ATOM 1246 O O . GLU B 1 68 ? -15 34.062 7.008 1 77.31 68 GLU B O 1
ATOM 1251 N N . ARG B 1 69 ? -15.422 32.062 7.887 1 78.69 69 ARG B N 1
ATOM 1252 C CA . ARG B 1 69 ? -16.75 32.438 8.391 1 78.69 69 ARG B CA 1
ATOM 1253 C C . ARG B 1 69 ? -16.641 33.438 9.523 1 78.69 69 ARG B C 1
ATOM 1255 O O . ARG B 1 69 ? -17.453 34.375 9.617 1 78.69 69 ARG B O 1
ATOM 1262 N N . ALA B 1 70 ? -15.68 33.25 10.359 1 77.69 70 ALA B N 1
ATOM 1263 C CA . ALA B 1 70 ? -15.477 34.156 11.492 1 77.69 70 ALA B CA 1
ATOM 1264 C C . ALA B 1 70 ? -15.07 35.562 11.023 1 77.69 70 ALA B C 1
ATOM 1266 O O . ALA B 1 70 ? -15.508 36.562 11.586 1 77.69 70 ALA B O 1
ATOM 1267 N N . GLU B 1 71 ? -14.258 35.562 10.008 1 77 71 GLU B N 1
ATOM 1268 C CA . GLU B 1 71 ? -13.789 36.844 9.477 1 77 71 GLU B CA 1
ATOM 1269 C C . GLU B 1 71 ? -14.891 37.562 8.711 1 77 71 GLU B C 1
ATOM 1271 O O . GLU B 1 71 ? -14.906 38.781 8.656 1 77 71 GLU B O 1
ATOM 1276 N N . MET B 1 72 ? -15.797 36.781 8.148 1 70.06 72 MET B N 1
ATOM 1277 C CA . MET B 1 72 ? -16.875 37.375 7.348 1 70.06 72 MET B CA 1
ATOM 1278 C C . MET B 1 72 ? -18.094 37.656 8.219 1 70.06 72 MET B C 1
ATOM 1280 O O . MET B 1 72 ? -19.094 38.219 7.734 1 70.06 72 MET B O 1
ATOM 1284 N N . ALA B 1 73 ? -18 37.281 9.383 1 70.94 73 ALA B N 1
ATOM 1285 C CA . ALA B 1 73 ? -19.125 37.562 10.258 1 70.94 73 ALA B CA 1
ATOM 1286 C C . ALA B 1 73 ? -19.344 39.062 10.375 1 70.94 73 ALA B C 1
ATOM 1288 O O . ALA B 1 73 ? -18.391 39.844 10.445 1 70.94 73 ALA B O 1
ATOM 1289 N N . PRO B 1 74 ? -20.562 39.469 10.047 1 68.25 74 PRO B N 1
ATOM 1290 C CA . PRO B 1 74 ? -20.938 40.875 10.008 1 68.25 74 PRO B CA 1
ATOM 1291 C C . PRO B 1 74 ? -20.469 41.656 11.234 1 68.25 74 PRO B C 1
ATOM 1293 O O . PRO B 1 74 ? -20.25 42.875 11.164 1 68.25 74 PRO B O 1
ATOM 1296 N N . GLU B 1 75 ? -20.5 41.031 12.273 1 64.31 75 GLU B N 1
ATOM 1297 C CA . GLU B 1 75 ? -20.109 41.781 13.461 1 64.31 75 GLU B CA 1
ATOM 1298 C C . GLU B 1 75 ? -18.703 42.344 13.32 1 64.31 75 GLU B C 1
ATOM 1300 O O . GLU B 1 75 ? -18.406 43.406 13.852 1 64.31 75 GLU B O 1
ATOM 1305 N N . HIS B 1 76 ? -17.969 41.719 12.625 1 62.56 76 HIS B N 1
ATOM 1306 C CA . HIS B 1 76 ? -16.609 42.219 12.43 1 62.56 76 HIS B CA 1
ATOM 1307 C C . HIS B 1 76 ? -16.578 43.312 11.375 1 62.56 76 HIS B C 1
ATOM 1309 O O . HIS B 1 76 ? -15.75 44.219 11.438 1 62.56 76 HIS B O 1
ATOM 1315 N N . ARG B 1 77 ? -17.453 43.188 10.477 1 59.41 77 ARG B N 1
ATOM 1316 C CA . ARG B 1 77 ? -17.594 44.281 9.5 1 59.41 77 ARG B CA 1
ATOM 1317 C C . ARG B 1 77 ? -18.062 45.562 10.18 1 59.41 77 ARG B C 1
ATOM 1319 O O . ARG B 1 77 ? -17.594 46.656 9.836 1 59.41 77 ARG B O 1
ATOM 1326 N N . HIS B 1 78 ? -18.938 45.406 11.023 1 61.84 78 HIS B N 1
ATOM 1327 C CA . HIS B 1 78 ? -19.484 46.562 11.703 1 61.84 78 HIS B CA 1
ATOM 1328 C C . HIS B 1 78 ? -18.406 47.281 12.516 1 61.84 78 HIS B C 1
ATOM 1330 O O . HIS B 1 78 ? -18.328 48.5 12.516 1 61.84 78 HIS B O 1
ATOM 1336 N N . LEU B 1 79 ? -17.641 46.5 12.992 1 57.88 79 LEU B N 1
ATOM 1337 C CA . LEU B 1 79 ? -16.625 47.094 13.82 1 57.88 79 LEU B CA 1
ATOM 1338 C C . LEU B 1 79 ? -15.602 47.844 12.969 1 57.88 79 LEU B C 1
ATOM 1340 O O . LEU B 1 79 ? -15.164 48.938 13.32 1 57.88 79 LEU B O 1
ATOM 1344 N N . ASP B 1 80 ? -15.414 47.344 11.906 1 61.53 80 ASP B N 1
ATOM 1345 C CA . ASP B 1 80 ? -14.523 48.031 10.977 1 61.53 80 ASP B CA 1
ATOM 1346 C C . ASP B 1 80 ? -15.164 49.312 10.422 1 61.53 80 ASP B C 1
ATOM 1348 O O . ASP B 1 80 ? -14.477 50.281 10.164 1 61.53 80 ASP B O 1
ATOM 1352 N N . ASP B 1 81 ? -16.375 49.281 10.305 1 63.12 81 ASP B N 1
ATOM 1353 C CA . ASP B 1 81 ? -17.141 50.438 9.82 1 63.12 81 ASP B CA 1
ATOM 1354 C C . ASP B 1 81 ? -17.234 51.5 10.891 1 63.12 81 ASP B C 1
ATOM 1356 O O . ASP B 1 81 ? -17.344 52.688 10.57 1 63.12 81 ASP B O 1
ATOM 1360 N N . LEU B 1 82 ? -17.172 51.094 12.102 1 60.16 82 LEU B N 1
ATOM 1361 C CA . LEU B 1 82 ? -17.266 52.094 13.18 1 60.16 82 LEU B CA 1
ATOM 1362 C C . LEU B 1 82 ? -15.914 52.75 13.445 1 60.16 82 LEU B C 1
ATOM 1364 O O . LEU B 1 82 ? -15.852 53.875 13.898 1 60.16 82 LEU B O 1
ATOM 1368 N N . LEU B 1 83 ? -14.938 51.906 13.047 1 61.78 83 LEU B N 1
ATOM 1369 C CA . LEU B 1 83 ? -13.617 52.469 13.328 1 61.78 83 LEU B CA 1
ATOM 1370 C C . LEU B 1 83 ? -13.125 53.312 12.164 1 61.78 83 LEU B C 1
ATOM 1372 O O . LEU B 1 83 ? -12.148 54.062 12.297 1 61.78 83 LEU B O 1
ATOM 1376 N N . LYS B 1 84 ? -13.898 53.094 11.148 1 58.28 84 LYS B N 1
ATOM 1377 C CA . LYS B 1 84 ? -13.656 54.125 10.133 1 58.28 84 LYS B CA 1
ATOM 1378 C C . LYS B 1 84 ? -14.516 55.344 10.383 1 58.28 84 LYS B C 1
ATOM 1380 O O . LYS B 1 84 ? -15.617 55.25 10.922 1 58.28 84 LYS B O 1
#

Radius of gyration: 25.59 Å; Cα contacts (8 Å, |Δi|>4): 181; chains: 2; bounding box: 38×76×58 Å

pLDDT: mean 86.57, std 13.41, range [57.41, 98.81]

Solvent-accessible surface area (backbone atoms only — not comparable to full-atom values): 8780 Å² total; per-residue (Å²): 117,56,77,40,45,48,68,61,40,72,75,39,45,68,62,51,57,56,51,14,71,78,42,49,32,37,30,21,54,96,86,37,78,46,30,31,36,27,27,35,66,57,50,50,50,36,50,53,35,26,51,53,30,50,50,50,50,50,49,47,51,51,50,51,50,51,52,53,51,60,65,61,30,60,72,53,49,50,50,53,57,66,74,89,120,56,77,41,45,50,67,61,40,71,74,38,46,68,62,51,57,56,49,14,72,78,42,47,32,36,31,20,54,96,87,36,79,48,29,32,36,26,28,34,66,58,51,52,51,35,51,53,35,25,52,52,31,51,48,52,49,49,48,47,52,51,49,48,51,52,52,54,50,59,65,63,32,59,72,53,50,51,51,53,56,65,74,91

Nearest PDB structures (foldseek):
  2ja3-assembly3_F  TM=3.798E-01  e=3.422E-01  Homo sapiens
  2ja3-assembly3_E  TM=3.600E-01  e=5.924E-01  Homo sapiens
  2ja3-assembly2_D  TM=3.851E-01  e=8.940E-01  Homo sapiens
  7qdx-assembly1_B  TM=4.776E-01  e=4.329E+00  Escherichia coli
  8hf6-assembly1_B  TM=5.071E-01  e=8.595E+00  Streptococcus pneumoniae D39

Organism: Rhodospirillum centenum (strain ATCC 51521 / SW) (NCBI:txid414684)

Sequence (168 aa):
MPTVGVLEFQRNIGQFQHEARREPVEITRHGRREYVLMTAEHYDWLKAAAQRTHRTVDVADIVQAAVERAEMAPEHRHLDDLLKMPTVGVLEFQRNIGQFQHEARREPVEITRHGRREYVLMTAEHYDWLKAAAQRTHRTVDVADIVQAAVERAEMAPEHRHLDDLLK

InterPro domains:
  IPR006442 Type II toxin-antitoxin system, antitoxin Phd/YefM [PF02604] (1-52)
  IPR036165 YefM-like superfamily [SSF143120] (1-52)

Foldseek 3Di:
DAEDEPVVCVVPVVVQLVVQAVPKYFYDYPRHTDDIDHDPVVVVVVVVVVVVVVVVVVVVVVVVVVVVCVCPPVVNVVVVVVVD/DAEDEPVVCVVPVVVQLVVQAVPKYFYDYPRHTDDIDHDPVVVVVVVVVVVVVVVVVVVVVVVVVVVVCVCPPVVNVVVVVVVD